Protein AF-A0A2M8NKX6-F1 (afdb_monomer)

pLDDT: mean 94.67, std 7.21, range [65.5, 98.81]

Structure (mmCIF, N/CA/C/O backbone):
data_AF-A0A2M8NKX6-F1
#
_entry.id   AF-A0A2M8NKX6-F1
#
loop_
_atom_site.group_PDB
_atom_site.id
_atom_site.type_symbol
_atom_site.label_atom_id
_atom_site.label_alt_id
_atom_site.label_comp_id
_atom_site.label_asym_id
_atom_site.label_entity_id
_atom_site.label_seq_id
_atom_site.pdbx_PDB_ins_code
_atom_site.Cartn_x
_atom_site.Cartn_y
_atom_site.Cartn_z
_atom_site.occup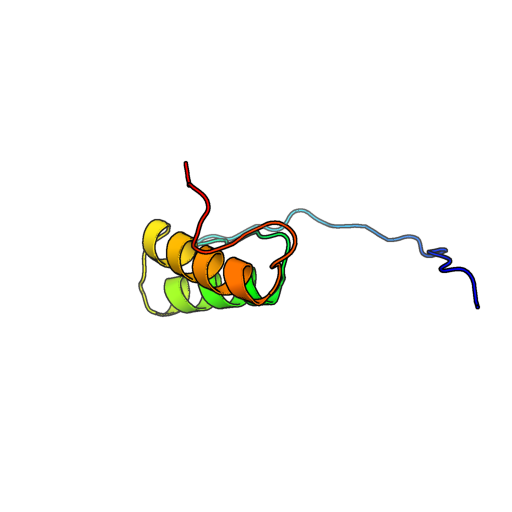ancy
_atom_site.B_iso_or_equiv
_atom_site.auth_seq_id
_atom_site.auth_comp_id
_atom_site.auth_asym_id
_atom_site.auth_atom_id
_atom_site.pdbx_PDB_model_num
ATOM 1 N N . MET A 1 1 ? 9.211 -25.369 -19.979 1.00 68.44 1 MET A N 1
ATOM 2 C CA . MET A 1 1 ? 8.397 -24.528 -19.069 1.00 68.44 1 MET A CA 1
ATOM 3 C C . MET A 1 1 ? 6.978 -25.066 -19.057 1.00 68.44 1 MET A C 1
ATOM 5 O O . MET A 1 1 ? 6.460 -25.361 -20.125 1.00 68.44 1 MET A O 1
ATOM 9 N N . LYS A 1 2 ? 6.374 -25.256 -17.879 1.00 65.50 2 LYS A N 1
ATOM 10 C CA . LYS A 1 2 ? 4.971 -25.676 -17.770 1.00 65.50 2 LYS A CA 1
ATOM 11 C C . LYS A 1 2 ? 4.098 -24.435 -18.019 1.00 65.50 2 LYS A C 1
ATOM 13 O O . LYS A 1 2 ? 4.354 -23.426 -17.363 1.00 65.50 2 LYS A O 1
ATOM 18 N N . PRO A 1 3 ? 3.144 -24.455 -18.964 1.00 77.44 3 PRO A N 1
ATOM 19 C CA . PRO A 1 3 ? 2.259 -23.318 -19.168 1.00 77.44 3 PRO A CA 1
ATOM 20 C C . PRO A 1 3 ? 1.444 -23.083 -17.896 1.00 77.44 3 PRO A C 1
ATOM 22 O O . PRO A 1 3 ? 0.999 -24.028 -17.239 1.00 77.44 3 PRO A O 1
ATOM 25 N N . MET A 1 4 ? 1.291 -21.816 -17.531 1.00 79.94 4 MET A N 1
ATOM 26 C CA . MET A 1 4 ? 0.477 -21.410 -16.395 1.00 79.94 4 MET A CA 1
ATOM 27 C C . MET A 1 4 ? -0.993 -21.613 -16.778 1.00 79.94 4 MET A C 1
ATOM 29 O O . MET A 1 4 ? -1.563 -20.798 -17.495 1.00 79.94 4 MET A O 1
ATOM 33 N N . SER A 1 5 ? -1.577 -22.744 -16.371 1.00 80.69 5 SER A N 1
ATOM 34 C CA . SER A 1 5 ? -3.016 -22.996 -16.499 1.00 80.69 5 SER A CA 1
ATOM 35 C C . SER A 1 5 ? -3.734 -22.533 -15.231 1.00 80.69 5 SER A C 1
ATOM 37 O O . SER A 1 5 ? -3.318 -22.856 -14.116 1.00 80.69 5 SER A O 1
ATOM 39 N N . PHE A 1 6 ? -4.820 -21.784 -15.419 1.00 79.44 6 PHE A N 1
ATOM 40 C CA . PHE A 1 6 ? -5.716 -21.316 -14.365 1.00 79.44 6 PHE A CA 1
ATOM 41 C C . PHE A 1 6 ? -7.061 -22.060 -14.394 1.00 79.44 6 PHE A C 1
ATOM 43 O O . PHE A 1 6 ? -8.117 -21.444 -14.239 1.00 79.44 6 PHE A O 1
ATOM 50 N N . ASP A 1 7 ? -7.038 -23.379 -14.603 1.00 82.31 7 ASP A N 1
ATOM 51 C CA . ASP A 1 7 ? -8.237 -24.231 -14.639 1.00 82.31 7 ASP A CA 1
ATOM 52 C C . ASP A 1 7 ? -8.841 -24.454 -13.239 1.00 82.31 7 ASP A C 1
ATOM 54 O O . ASP A 1 7 ? -8.901 -25.562 -12.706 1.00 82.31 7 ASP A O 1
ATOM 58 N N . PHE A 1 8 ? -9.311 -23.375 -12.614 1.00 80.69 8 PHE A N 1
ATOM 59 C CA . PHE A 1 8 ? -10.062 -23.412 -11.364 1.00 80.69 8 PHE A CA 1
ATOM 60 C C . PHE A 1 8 ? -11.254 -22.455 -11.442 1.00 80.69 8 PHE A C 1
ATOM 62 O O . PHE A 1 8 ? -11.134 -21.301 -11.857 1.00 80.69 8 PHE A O 1
ATOM 69 N N . ARG A 1 9 ? -12.432 -22.913 -10.993 1.00 86.88 9 ARG A N 1
ATOM 70 C CA . ARG A 1 9 ? -13.642 -22.078 -10.887 1.00 86.88 9 ARG A CA 1
ATOM 71 C C . ARG A 1 9 ? -13.515 -21.106 -9.704 1.00 86.88 9 ARG A C 1
ATOM 73 O O . ARG A 1 9 ? -14.106 -21.326 -8.654 1.00 86.88 9 ARG A O 1
ATOM 80 N N . SER A 1 10 ? -12.737 -20.037 -9.871 1.00 87.62 10 SER A N 1
ATOM 81 C CA . SER A 1 10 ? -12.544 -19.004 -8.844 1.00 87.62 10 SER A CA 1
ATOM 82 C C . SER A 1 10 ? -13.657 -17.943 -8.857 1.00 87.62 10 SER A C 1
ATOM 84 O O . SER A 1 10 ? -14.297 -17.685 -9.885 1.00 87.62 10 SER A O 1
ATOM 86 N N . ARG A 1 11 ? -13.905 -17.329 -7.696 1.00 91.19 11 ARG A N 1
ATOM 87 C CA . ARG A 1 11 ? -14.815 -16.192 -7.474 1.00 91.19 11 ARG A CA 1
ATOM 88 C C . ARG A 1 11 ? -14.188 -15.255 -6.437 1.00 91.19 11 ARG A C 1
ATOM 90 O O . ARG A 1 11 ? -13.470 -15.713 -5.554 1.00 91.19 11 ARG A O 1
ATOM 97 N N . ARG A 1 12 ? -14.483 -13.953 -6.518 1.00 92.50 12 ARG A N 1
ATOM 98 C CA . ARG A 1 12 ? -14.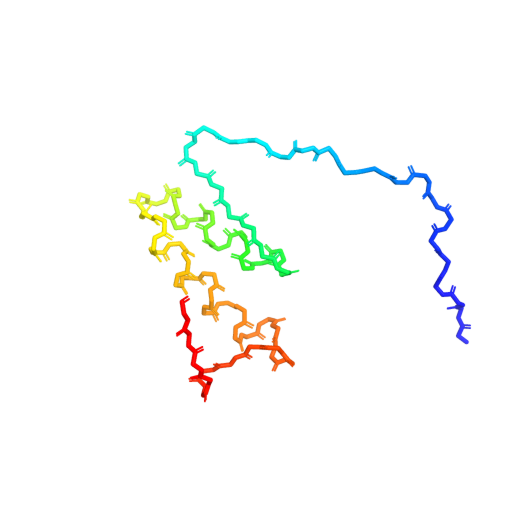138 -12.964 -5.483 1.00 92.50 12 ARG A CA 1
ATOM 99 C C . ARG A 1 12 ? -15.413 -12.286 -5.000 1.00 92.50 12 ARG A C 1
ATOM 101 O O . ARG A 1 12 ? -16.016 -11.517 -5.740 1.00 92.50 12 ARG A O 1
ATOM 108 N N . SER A 1 13 ? -15.832 -12.603 -3.780 1.00 96.12 13 SER A N 1
ATOM 109 C CA . SER A 1 13 ? -16.942 -11.905 -3.128 1.00 96.12 13 SER A CA 1
ATOM 110 C C . SER A 1 13 ? -16.558 -10.455 -2.832 1.00 96.12 13 SER A C 1
ATOM 112 O O . SER A 1 13 ? -15.381 -10.162 -2.614 1.00 96.12 13 SER A O 1
ATOM 114 N N . MET A 1 14 ? -17.543 -9.554 -2.789 1.00 97.00 14 MET A N 1
ATOM 115 C CA . MET A 1 14 ? -17.305 -8.179 -2.344 1.00 97.00 14 MET A CA 1
ATOM 116 C C . MET A 1 14 ? -16.755 -8.180 -0.916 1.00 97.00 14 MET A C 1
ATOM 118 O O . MET A 1 14 ? -17.315 -8.825 -0.028 1.00 97.00 14 MET A O 1
ATOM 122 N N . VAL A 1 15 ? -15.668 -7.443 -0.698 1.00 97.19 15 VAL A N 1
ATOM 123 C CA . VAL A 1 15 ? -15.123 -7.210 0.641 1.00 97.19 15 VAL A CA 1
ATOM 124 C C . VAL A 1 15 ? -15.841 -6.004 1.236 1.00 97.19 15 VAL A C 1
ATOM 126 O O . VAL A 1 15 ? -16.018 -4.994 0.561 1.00 97.19 15 VAL A O 1
ATOM 129 N N . VAL A 1 16 ? -16.262 -6.102 2.496 1.00 97.69 16 VAL A N 1
ATOM 130 C CA . VAL A 1 16 ? -16.957 -5.032 3.227 1.00 97.69 16 VAL A CA 1
ATOM 131 C C . VAL A 1 16 ? -16.277 -4.791 4.571 1.00 97.69 16 VAL A C 1
ATOM 133 O O . VAL A 1 16 ? -15.790 -5.729 5.201 1.00 97.69 16 VAL A O 1
ATOM 136 N N . ALA A 1 17 ? -16.244 -3.539 5.029 1.00 97.50 17 ALA A N 1
ATOM 137 C CA . ALA A 1 17 ? -15.646 -3.173 6.311 1.00 97.50 17 ALA A CA 1
ATOM 138 C C . ALA A 1 17 ? -16.373 -1.981 6.948 1.00 97.50 17 ALA A C 1
ATOM 140 O O . ALA A 1 17 ? -16.870 -1.106 6.248 1.00 97.50 17 ALA A O 1
ATOM 141 N N . ARG A 1 18 ? -16.424 -1.942 8.289 1.00 96.94 18 ARG A N 1
ATOM 142 C CA . ARG A 1 18 ? -17.098 -0.866 9.049 1.00 96.94 18 ARG A CA 1
ATOM 143 C C . ARG A 1 18 ? -16.174 0.258 9.517 1.00 96.94 18 ARG A C 1
ATOM 145 O O . ARG A 1 18 ? -16.649 1.358 9.752 1.00 96.94 18 ARG A O 1
ATOM 152 N N . ARG A 1 19 ? -14.889 -0.034 9.735 1.00 95.94 19 ARG A N 1
ATOM 153 C CA . ARG A 1 19 ? -13.938 0.882 10.400 1.00 95.94 19 ARG A CA 1
ATOM 154 C C . ARG A 1 19 ? -12.800 1.358 9.498 1.00 95.94 19 ARG A C 1
ATOM 156 O O . ARG A 1 19 ? -11.995 2.170 9.925 1.00 95.94 19 ARG A O 1
ATOM 163 N N . GLY A 1 20 ? -12.720 0.836 8.279 1.00 97.00 20 GLY A N 1
ATOM 164 C CA . GLY A 1 20 ? -11.653 1.148 7.337 1.00 97.00 20 GLY A CA 1
ATOM 165 C C . GLY A 1 20 ? -11.368 -0.016 6.395 1.00 97.00 20 GLY A C 1
ATOM 166 O O . GLY A 1 20 ? -11.575 -1.178 6.748 1.00 97.00 20 GLY A O 1
ATOM 167 N N . MET A 1 21 ? -10.914 0.312 5.192 1.00 98.44 21 MET A N 1
ATOM 168 C CA . MET A 1 21 ? -10.532 -0.626 4.141 1.00 98.44 21 MET A CA 1
ATOM 169 C C . MET A 1 21 ? -9.339 -0.039 3.395 1.00 98.44 21 MET A C 1
ATOM 171 O O . MET A 1 21 ? -9.275 1.171 3.199 1.00 98.44 21 MET A O 1
ATOM 175 N N . VAL A 1 22 ? -8.420 -0.900 2.969 1.00 98.62 22 VAL A N 1
ATOM 176 C CA . VAL A 1 22 ? -7.325 -0.540 2.067 1.00 98.62 22 VAL A CA 1
ATOM 177 C C . VAL A 1 22 ? -7.328 -1.545 0.926 1.00 98.62 22 VAL A C 1
ATOM 179 O O . VAL A 1 22 ? -7.462 -2.745 1.167 1.00 98.62 22 VAL A O 1
ATOM 182 N N . ALA A 1 23 ? -7.218 -1.048 -0.302 1.00 98.44 23 ALA A N 1
ATOM 183 C CA . ALA A 1 23 ? -7.141 -1.858 -1.507 1.00 98.44 23 ALA A CA 1
ATOM 184 C C . ALA A 1 23 ? -5.994 -1.347 -2.382 1.00 98.44 23 ALA A C 1
ATOM 186 O O . ALA A 1 23 ? -5.948 -0.169 -2.725 1.00 98.44 23 ALA A O 1
ATOM 187 N N . THR A 1 24 ? -5.074 -2.242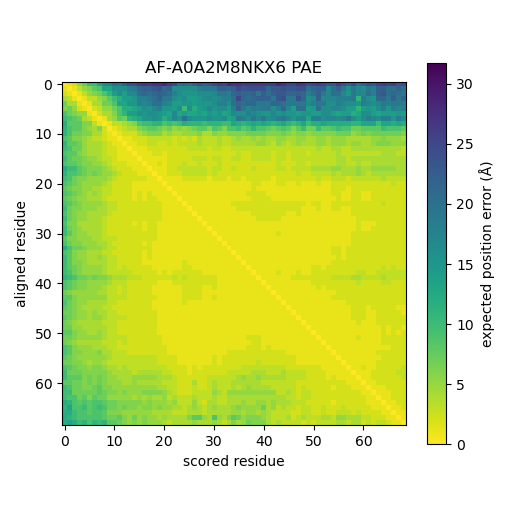 -2.728 1.00 98.44 24 THR A N 1
ATOM 188 C CA . THR A 1 24 ? -3.901 -1.977 -3.572 1.00 98.44 24 THR A CA 1
ATOM 189 C C . THR A 1 24 ? -3.631 -3.185 -4.470 1.00 98.44 24 THR A C 1
ATOM 191 O O . THR A 1 24 ? -4.127 -4.285 -4.219 1.00 98.44 24 THR A O 1
ATOM 194 N N . SER A 1 25 ? -2.814 -2.997 -5.502 1.00 97.75 25 SER A N 1
ATOM 195 C CA . SER A 1 25 ? -2.288 -4.058 -6.376 1.00 97.75 25 SER A CA 1
ATOM 196 C C . SER A 1 25 ? -1.380 -5.045 -5.633 1.00 97.75 25 SER A C 1
ATOM 198 O O . SER A 1 25 ? -1.398 -6.240 -5.927 1.00 97.75 25 SER A O 1
ATOM 200 N N . ASN A 1 26 ? -0.643 -4.571 -4.621 1.00 98.19 26 ASN A N 1
ATOM 201 C CA . ASN A 1 26 ? 0.244 -5.399 -3.809 1.00 98.19 26 ASN A CA 1
ATOM 202 C C . ASN A 1 26 ? -0.347 -5.720 -2.416 1.00 98.19 26 ASN A C 1
ATOM 204 O O . ASN A 1 26 ? -0.662 -4.788 -1.670 1.00 98.19 26 ASN A O 1
ATOM 208 N N . PRO A 1 27 ? -0.451 -6.997 -1.995 1.00 98.38 27 PRO A N 1
ATOM 209 C CA . PRO A 1 27 ? -1.021 -7.357 -0.694 1.00 98.38 27 PRO A CA 1
ATOM 210 C C . PRO A 1 27 ? -0.234 -6.808 0.509 1.00 98.38 27 PRO A C 1
ATOM 212 O O . PRO A 1 27 ? -0.844 -6.498 1.533 1.00 98.38 27 PRO A O 1
ATOM 215 N N . LEU A 1 28 ? 1.091 -6.637 0.402 1.00 98.56 28 LEU A N 1
ATOM 216 C CA . LEU A 1 28 ? 1.903 -6.061 1.482 1.00 98.56 28 LEU A CA 1
ATOM 217 C C . LEU A 1 28 ? 1.578 -4.578 1.696 1.00 98.56 28 LEU A C 1
ATOM 219 O O . LEU A 1 28 ? 1.487 -4.132 2.838 1.00 98.56 28 LEU A O 1
ATOM 223 N N . ALA A 1 29 ? 1.327 -3.830 0.620 1.00 98.75 29 ALA A N 1
ATOM 224 C CA . ALA A 1 29 ? 0.900 -2.436 0.712 1.00 98.75 29 ALA A CA 1
ATOM 225 C C . ALA A 1 29 ? -0.486 -2.308 1.367 1.00 98.75 29 ALA A C 1
ATOM 227 O O . ALA A 1 29 ? -0.662 -1.500 2.282 1.00 98.75 29 ALA A O 1
ATOM 228 N N . SER A 1 30 ? -1.439 -3.168 0.984 1.00 98.75 30 SER A N 1
ATOM 229 C CA . SER A 1 30 ? -2.763 -3.228 1.624 1.00 98.75 30 SER A CA 1
ATOM 230 C C . SER A 1 30 ? -2.656 -3.541 3.118 1.00 98.75 30 SER A C 1
ATOM 232 O O . SER A 1 30 ? -3.311 -2.898 3.941 1.00 98.75 30 SER A O 1
ATOM 234 N N . GLN A 1 31 ? -1.802 -4.500 3.492 1.00 98.69 31 GLN A N 1
ATOM 235 C CA . GLN A 1 31 ? -1.599 -4.870 4.891 1.00 98.69 31 GLN A CA 1
ATOM 236 C C . GLN A 1 31 ? -0.971 -3.733 5.706 1.00 98.69 31 GLN A C 1
ATOM 238 O O . GLN A 1 31 ? -1.383 -3.509 6.847 1.00 98.69 31 GLN A O 1
ATOM 243 N N . THR A 1 32 ? -0.017 -2.998 5.134 1.00 98.81 32 THR A N 1
ATOM 244 C CA . THR A 1 32 ? 0.604 -1.844 5.796 1.00 98.81 32 THR A CA 1
ATOM 245 C C . THR A 1 32 ? -0.401 -0.722 6.024 1.00 98.81 32 THR A C 1
ATOM 247 O O . THR A 1 32 ? -0.513 -0.242 7.151 1.00 98.81 32 THR A O 1
ATOM 250 N N . GLY A 1 33 ? -1.205 -0.364 5.017 1.00 98.81 33 GLY A N 1
ATOM 251 C CA . GLY A 1 33 ? -2.270 0.625 5.200 1.00 98.81 33 GLY A CA 1
ATOM 252 C C . GLY A 1 33 ? -3.274 0.200 6.282 1.00 98.81 33 GLY A C 1
ATOM 253 O O . GLY A 1 33 ? -3.625 0.994 7.154 1.00 98.81 33 GLY A O 1
ATOM 254 N N . LEU A 1 34 ? -3.675 -1.080 6.309 1.00 98.62 34 LEU A N 1
ATOM 255 C CA . L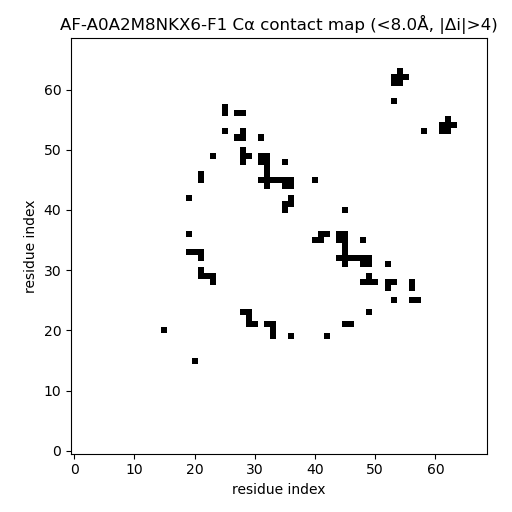EU A 1 34 ? -4.530 -1.618 7.377 1.00 98.62 34 LEU A CA 1
ATOM 256 C C . LEU A 1 34 ? -3.879 -1.533 8.765 1.00 98.62 34 LEU A C 1
ATOM 258 O O . LEU A 1 34 ? -4.583 -1.309 9.749 1.00 98.62 34 LEU A O 1
ATOM 262 N N . ASN A 1 35 ? -2.561 -1.717 8.871 1.00 98.75 35 ASN A N 1
ATOM 263 C CA . ASN A 1 35 ? -1.848 -1.580 10.140 1.00 98.75 35 ASN A CA 1
ATOM 264 C C . ASN A 1 35 ? -1.869 -0.133 10.642 1.00 98.75 35 ASN A C 1
ATOM 266 O O . ASN A 1 35 ? -2.095 0.072 11.831 1.00 98.75 35 ASN A O 1
ATOM 270 N N . ILE A 1 36 ? -1.720 0.851 9.751 1.00 98.81 36 ILE A N 1
ATOM 271 C CA . ILE A 1 36 ? -1.825 2.272 10.108 1.00 98.81 36 ILE A CA 1
ATOM 272 C C . ILE A 1 36 ? -3.236 2.627 10.581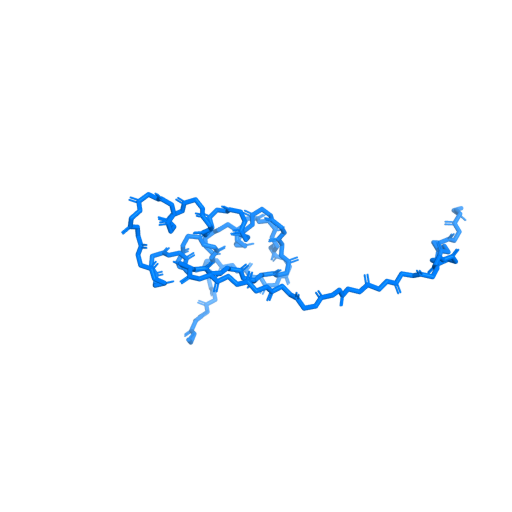 1.00 98.81 36 ILE A C 1
ATOM 274 O O . ILE A 1 36 ? -3.383 3.228 11.644 1.00 98.81 36 ILE A O 1
ATOM 278 N N . LEU A 1 37 ? -4.280 2.160 9.885 1.00 98.75 37 LEU A N 1
ATOM 279 C CA . LEU A 1 37 ? -5.662 2.339 10.352 1.00 98.75 37 LEU A CA 1
ATOM 280 C C . LEU A 1 37 ? -5.883 1.720 11.742 1.00 98.75 37 LEU A C 1
ATOM 282 O O . LEU A 1 37 ? -6.527 2.313 12.604 1.00 98.75 37 LEU A O 1
ATOM 286 N N . ARG A 1 38 ? -5.325 0.527 11.995 1.00 98.50 38 ARG A N 1
ATOM 287 C CA . ARG A 1 38 ? -5.408 -0.144 13.308 1.00 98.50 38 ARG A CA 1
ATOM 288 C C . ARG A 1 38 ? -4.667 0.604 14.416 1.00 98.50 38 ARG A C 1
ATOM 290 O O . ARG A 1 38 ? -5.064 0.482 15.570 1.00 98.50 38 ARG A O 1
ATOM 297 N N . GLN A 1 39 ? -3.625 1.357 14.076 1.00 98.50 39 GLN A N 1
ATOM 298 C CA . GLN A 1 39 ? -2.864 2.194 15.008 1.00 98.50 39 GLN A CA 1
ATOM 299 C C . GLN A 1 39 ? -3.542 3.548 15.284 1.00 98.50 39 GLN A C 1
ATOM 301 O O . GLN A 1 39 ? -3.001 4.358 16.029 1.00 98.50 39 GLN A O 1
ATOM 306 N N . GLY A 1 40 ? -4.734 3.783 14.726 1.00 98.25 40 GLY A N 1
ATOM 307 C CA . GLY A 1 40 ? -5.484 5.026 14.903 1.00 98.25 40 GLY A CA 1
ATOM 308 C C . GLY A 1 40 ? -5.193 6.086 13.841 1.00 98.25 40 GLY A C 1
ATOM 309 O O . GLY A 1 40 ? -5.703 7.197 13.959 1.00 98.25 40 GLY A O 1
ATOM 310 N N . GLY A 1 41 ? -4.414 5.752 12.806 1.00 98.62 41 GLY A N 1
ATOM 311 C CA . GLY A 1 41 ? -4.236 6.608 11.637 1.00 98.62 41 GLY A CA 1
ATOM 312 C C . GLY A 1 41 ? -5.527 6.741 10.829 1.00 98.62 41 GLY A C 1
ATOM 313 O O . GLY A 1 41 ? -6.395 5.861 10.841 1.00 98.62 41 GLY A O 1
ATOM 314 N N . ASN A 1 42 ? -5.658 7.851 10.113 1.00 98.69 42 ASN A N 1
ATOM 315 C CA . ASN A 1 42 ? -6.788 8.107 9.228 1.00 98.69 42 ASN A CA 1
ATOM 316 C C . ASN A 1 42 ? -6.549 7.512 7.819 1.00 98.69 42 ASN A C 1
ATOM 318 O O . ASN A 1 42 ? -5.551 6.841 7.551 1.00 98.69 42 ASN A O 1
ATOM 322 N N . ALA A 1 43 ? -7.487 7.751 6.897 1.00 98.56 43 ALA A N 1
ATOM 323 C CA . ALA A 1 43 ? -7.395 7.246 5.527 1.00 98.56 43 ALA A CA 1
ATOM 324 C C . ALA A 1 43 ? -6.194 7.807 4.738 1.00 98.56 43 ALA A C 1
ATOM 326 O O . ALA A 1 43 ? -5.606 7.075 3.946 1.00 98.56 43 ALA A O 1
ATOM 327 N N . ALA A 1 44 ? -5.809 9.067 4.966 1.00 98.56 44 ALA A N 1
ATOM 328 C CA . ALA A 1 44 ? -4.645 9.677 4.328 1.00 98.56 44 ALA A CA 1
ATOM 329 C C . ALA A 1 44 ? -3.335 9.068 4.854 1.00 98.56 44 ALA A C 1
ATOM 331 O O . ALA A 1 44 ? -2.480 8.698 4.053 1.00 98.56 44 ALA A O 1
ATOM 332 N N . ASP A 1 45 ? -3.210 8.859 6.170 1.00 98.75 45 ASP A N 1
ATOM 333 C CA . ASP A 1 45 ? -2.038 8.194 6.763 1.00 98.75 45 ASP A CA 1
ATOM 334 C C . ASP A 1 45 ? -1.853 6.785 6.173 1.00 98.75 45 ASP A C 1
ATOM 336 O O . ASP A 1 45 ? -0.754 6.382 5.782 1.00 98.75 45 ASP A O 1
ATOM 340 N N . ALA A 1 46 ? -2.957 6.039 6.060 1.00 98.81 46 ALA A N 1
ATOM 341 C CA . ALA A 1 46 ? -2.965 4.706 5.474 1.00 98.81 46 ALA A CA 1
ATOM 342 C C . ALA A 1 46 ? -2.601 4.713 3.980 1.00 98.81 46 ALA A C 1
ATOM 344 O O . ALA A 1 46 ? -1.883 3.817 3.532 1.00 98.81 46 ALA A O 1
ATOM 345 N N . ALA A 1 47 ? -3.065 5.713 3.223 1.00 98.62 47 ALA A N 1
ATOM 346 C CA . ALA A 1 47 ? -2.740 5.872 1.808 1.00 98.62 47 ALA A CA 1
ATOM 347 C C . ALA A 1 47 ? -1.248 6.171 1.598 1.00 98.62 47 ALA A C 1
ATOM 349 O O . ALA A 1 47 ? -0.611 5.514 0.775 1.00 98.62 47 ALA A O 1
ATOM 350 N N . ILE A 1 48 ? -0.666 7.082 2.388 1.00 98.31 48 ILE A N 1
ATOM 351 C CA . ILE A 1 48 ? 0.767 7.413 2.322 1.00 98.31 48 ILE A CA 1
ATOM 352 C C . ILE A 1 48 ? 1.617 6.183 2.660 1.00 98.31 48 ILE A C 1
ATOM 354 O O . ILE A 1 48 ? 2.571 5.867 1.946 1.00 98.31 48 ILE A O 1
ATOM 358 N N . ALA A 1 49 ? 1.254 5.440 3.709 1.00 98.69 49 ALA A N 1
ATOM 359 C CA . ALA A 1 49 ? 1.980 4.233 4.092 1.00 98.69 49 ALA A CA 1
ATOM 360 C C . ALA A 1 49 ? 1.879 3.120 3.035 1.00 98.69 49 ALA A C 1
ATOM 362 O O . ALA A 1 49 ? 2.868 2.441 2.752 1.00 98.69 49 ALA A O 1
ATOM 363 N N . ALA A 1 50 ? 0.706 2.944 2.419 1.00 98.69 50 ALA A N 1
ATOM 364 C CA . ALA A 1 50 ? 0.531 2.010 1.313 1.00 98.69 50 ALA A CA 1
ATOM 365 C C . ALA A 1 50 ? 1.367 2.418 0.086 1.00 98.69 50 ALA A C 1
ATOM 367 O O . ALA A 1 50 ? 2.078 1.576 -0.463 1.00 98.69 50 ALA A O 1
ATOM 368 N N . ALA A 1 51 ? 1.350 3.698 -0.300 1.00 98.19 51 ALA A N 1
ATOM 369 C CA . ALA A 1 51 ? 2.135 4.227 -1.417 1.00 98.19 51 ALA A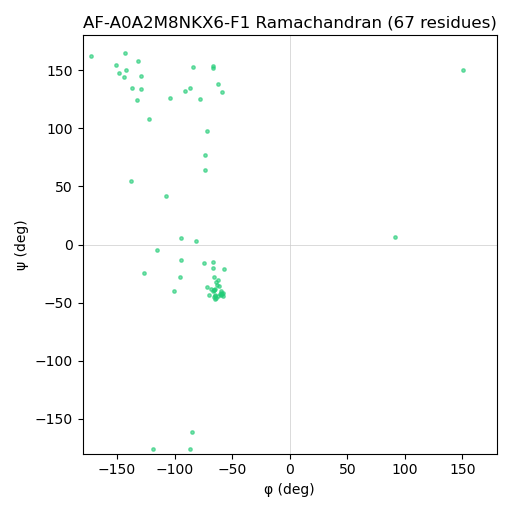 CA 1
ATOM 370 C C . ALA A 1 51 ? 3.648 4.048 -1.203 1.00 98.19 51 ALA A C 1
ATOM 372 O O . ALA A 1 51 ? 4.357 3.594 -2.102 1.00 98.19 51 ALA A O 1
ATOM 373 N N . ALA A 1 52 ? 4.138 4.308 0.013 1.00 98.06 52 ALA A N 1
ATOM 374 C CA . ALA A 1 52 ? 5.538 4.085 0.365 1.00 98.06 52 ALA A CA 1
ATOM 375 C C . ALA A 1 52 ? 5.958 2.614 0.185 1.00 98.06 52 ALA A C 1
ATOM 377 O O . ALA A 1 52 ? 7.043 2.337 -0.323 1.00 98.06 52 ALA A O 1
ATOM 378 N N . VAL A 1 53 ? 5.092 1.663 0.550 1.00 98.50 53 VAL A N 1
ATOM 379 C CA . VAL A 1 53 ? 5.356 0.229 0.350 1.00 98.50 53 VAL A CA 1
ATOM 380 C C . VAL A 1 53 ? 5.268 -0.167 -1.121 1.00 98.50 53 VAL A C 1
ATOM 382 O O . VAL A 1 53 ? 6.066 -0.994 -1.565 1.00 98.50 53 VAL A O 1
ATOM 385 N N . LEU A 1 54 ? 4.354 0.414 -1.903 1.00 98.56 54 LEU A N 1
ATOM 386 C CA . LEU A 1 54 ? 4.285 0.169 -3.348 1.00 98.56 54 LEU A CA 1
ATOM 387 C C . LEU A 1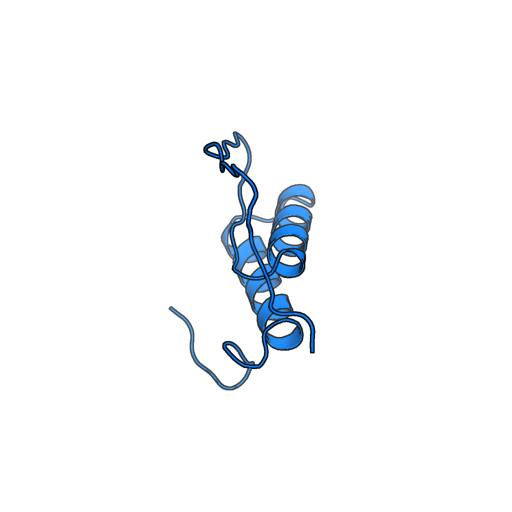 54 ? 5.591 0.573 -4.040 1.00 98.56 54 LEU A C 1
ATOM 389 O O . LEU A 1 54 ? 6.123 -0.223 -4.804 1.00 98.56 54 LEU A O 1
ATOM 393 N N . ASN A 1 55 ? 6.195 1.709 -3.671 1.00 97.75 55 ASN A N 1
ATOM 394 C CA . ASN A 1 55 ? 7.480 2.151 -4.239 1.00 97.75 55 ASN A CA 1
ATOM 395 C C . ASN A 1 55 ? 8.625 1.138 -4.074 1.00 97.75 55 ASN A C 1
ATOM 397 O O . ASN A 1 55 ? 9.605 1.198 -4.812 1.00 97.75 55 ASN A O 1
ATOM 401 N N . VAL A 1 56 ? 8.511 0.215 -3.116 1.00 97.81 56 VAL A N 1
ATOM 402 C CA . VAL A 1 56 ? 9.487 -0.861 -2.893 1.00 97.81 56 VAL A CA 1
ATOM 403 C C . VAL A 1 56 ? 9.014 -2.187 -3.491 1.00 97.81 56 VAL A C 1
ATOM 405 O O . VAL A 1 56 ? 9.808 -2.947 -4.038 1.00 97.81 56 VAL A O 1
ATOM 408 N N . THR A 1 57 ? 7.725 -2.493 -3.357 1.00 98.06 57 THR A N 1
ATOM 409 C CA . THR A 1 57 ? 7.161 -3.816 -3.667 1.00 98.06 57 THR A CA 1
ATOM 410 C C . THR A 1 57 ? 6.583 -3.927 -5.078 1.00 98.06 57 THR A C 1
ATOM 412 O O . THR A 1 57 ? 6.334 -5.037 -5.547 1.00 98.06 57 THR A O 1
ATOM 415 N N . GLU A 1 58 ? 6.398 -2.800 -5.763 1.00 97.50 58 GLU A N 1
ATOM 416 C CA . GLU A 1 58 ? 5.895 -2.693 -7.134 1.00 97.50 58 GLU A CA 1
ATOM 417 C C . GLU A 1 58 ? 6.679 -1.642 -7.958 1.00 97.50 58 GLU A C 1
ATOM 419 O O . GLU A 1 58 ? 6.099 -0.744 -8.573 1.00 97.50 58 GLU A O 1
ATOM 424 N N . PRO A 1 59 ? 8.022 -1.755 -8.029 1.00 95.69 59 PRO A N 1
ATOM 425 C CA . PRO A 1 59 ? 8.892 -0.725 -8.612 1.00 95.69 59 PRO A CA 1
ATOM 426 C C . PRO A 1 59 ? 8.717 -0.534 -10.127 1.00 95.69 59 PRO A C 1
ATOM 428 O O . PRO A 1 59 ? 9.190 0.447 -10.690 1.00 95.69 59 PRO A O 1
ATOM 431 N N . ALA A 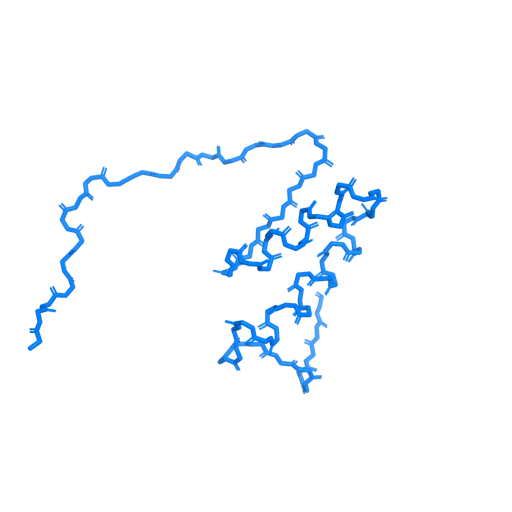1 60 ? 8.061 -1.478 -10.809 1.00 96.88 60 ALA A N 1
ATOM 4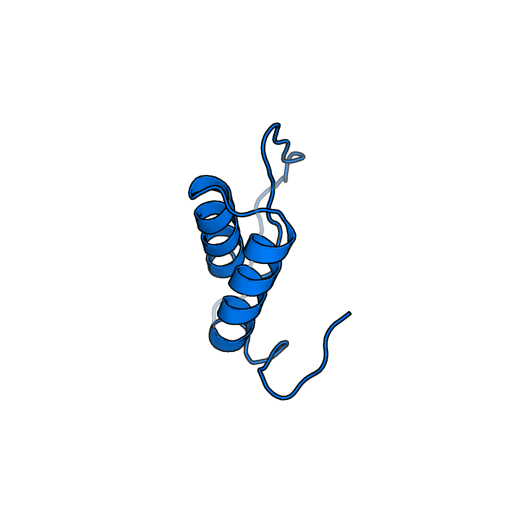32 C CA . ALA A 1 60 ? 7.746 -1.359 -12.231 1.00 96.88 60 ALA A CA 1
ATOM 433 C C . ALA A 1 60 ? 6.595 -0.375 -12.509 1.00 96.88 60 ALA A C 1
ATOM 435 O O . ALA A 1 60 ? 6.405 0.020 -13.658 1.00 96.88 60 ALA A O 1
ATOM 436 N N . SER A 1 61 ? 5.811 -0.012 -11.489 1.00 96.19 61 SER A N 1
ATOM 437 C CA . SER A 1 61 ? 4.610 0.819 -11.639 1.00 96.19 61 SER A CA 1
ATOM 438 C C . SER A 1 61 ? 4.601 2.044 -10.731 1.00 96.19 61 SER A C 1
ATOM 440 O O . SER A 1 61 ? 3.954 3.028 -11.076 1.00 96.19 61 SER A O 1
ATOM 442 N N . THR A 1 62 ? 5.317 2.022 -9.605 1.00 96.31 62 THR A N 1
ATOM 443 C CA . THR A 1 62 ? 5.400 3.164 -8.686 1.00 96.31 62 THR A CA 1
ATOM 444 C C . THR A 1 62 ? 6.850 3.459 -8.295 1.00 96.31 62 THR A C 1
ATOM 446 O O . THR A 1 62 ? 7.723 2.594 -8.373 1.00 96.31 62 THR A O 1
ATOM 449 N N . GLY A 1 63 ? 7.131 4.689 -7.861 1.00 95.50 63 GLY A N 1
ATOM 450 C CA . GLY A 1 63 ? 8.462 5.077 -7.397 1.00 95.50 63 GLY A CA 1
ATOM 451 C C . GLY A 1 63 ? 8.506 6.474 -6.781 1.00 95.50 63 GLY A C 1
ATOM 452 O O . GLY A 1 63 ? 7.630 7.302 -7.012 1.00 95.50 63 GLY A O 1
ATOM 453 N N . ILE A 1 64 ? 9.565 6.753 -6.015 1.00 95.69 64 ILE A N 1
ATOM 454 C CA . ILE A 1 64 ? 9.752 8.036 -5.306 1.00 95.69 64 ILE A CA 1
ATOM 455 C C . ILE A 1 64 ? 9.959 9.243 -6.232 1.00 95.69 64 ILE A C 1
ATOM 457 O O . ILE A 1 64 ? 9.807 10.374 -5.791 1.00 95.69 64 ILE A O 1
ATOM 461 N N . GLY A 1 65 ? 10.355 9.005 -7.485 1.00 95.94 65 GLY A N 1
ATOM 462 C CA . GLY A 1 65 ? 10.603 10.049 -8.483 1.00 95.94 65 GLY A CA 1
ATOM 463 C C . GLY A 1 65 ? 9.411 10.351 -9.393 1.00 95.94 65 GLY A C 1
ATOM 464 O O . GLY A 1 65 ? 9.584 11.082 -10.362 1.00 95.94 65 GLY A O 1
ATOM 465 N N . GLY A 1 66 ? 8.248 9.743 -9.139 1.00 94.00 66 GLY A N 1
ATOM 466 C CA . GLY A 1 66 ? 7.008 10.042 -9.857 1.00 94.00 66 GLY A CA 1
ATOM 467 C C . GLY A 1 66 ? 6.252 11.235 -9.263 1.00 94.00 66 GLY A C 1
ATOM 468 O O . GLY A 1 66 ? 6.803 12.024 -8.496 1.00 94.00 66 GLY A O 1
ATOM 469 N N . ASP A 1 67 ? 4.968 11.326 -9.595 1.00 93.62 67 ASP A N 1
ATOM 470 C CA . ASP A 1 67 ? 4.002 12.255 -9.004 1.00 93.62 67 ASP A CA 1
ATOM 471 C C . ASP A 1 67 ? 2.849 11.494 -8.311 1.00 93.62 67 ASP A C 1
ATOM 473 O O . ASP A 1 67 ? 2.901 10.272 -8.146 1.00 93.62 67 ASP A O 1
ATOM 477 N N . CYS A 1 68 ? 1.852 12.224 -7.803 1.00 91.56 68 CYS A N 1
ATOM 478 C CA . CYS A 1 68 ? 0.687 11.668 -7.114 1.00 91.56 68 CYS A CA 1
ATOM 479 C C . CYS A 1 68 ? -0.532 12.592 -7.290 1.00 91.56 68 CYS A C 1
ATOM 481 O O . CYS A 1 68 ? -0.363 13.802 -7.469 1.00 91.56 68 CYS A O 1
ATOM 483 N N . PHE A 1 69 ? -1.737 12.022 -7.194 1.00 91.06 69 PHE A N 1
ATOM 484 C CA . PHE A 1 69 ? -3.038 12.700 -7.233 1.00 91.06 69 PHE A CA 1
ATOM 485 C C . PHE A 1 69 ? -3.933 12.229 -6.084 1.00 91.06 69 PHE A C 1
ATOM 487 O O . PHE A 1 69 ? -3.819 11.043 -5.697 1.00 91.06 69 PHE A O 1
#

Nearest PDB structures (foldseek):
  5hft-assembly1_A  TM=9.752E-01  e=1.477E-03  Klebsiella pneumoniae subsp. pneumoniae MGH 78578
  5xlu-assembly1_A  TM=9.610E-01  e=1.290E-03  Bacillus licheniformis
  5hft-assembly2_C  TM=9.717E-01  e=2.915E-03  Klebsiella pneumoniae subsp. pneumoniae MGH 78578
  2v36-assembly2_C  TM=9.176E-01  e=1.939E-03  Bacillus subtilis
  2nqo-assembly1_C  TM=9.034E-01  e=1.061E-02  Helicobacter pylori

Solvent-accessible surface area (backbone atoms only — not comparable to full-atom values): 4541 Å² total; per-residue (Å²): 133,82,79,90,74,78,94,61,96,80,85,82,78,88,85,84,70,93,89,67,84,59,85,60,98,46,71,68,21,22,52,46,13,45,50,34,42,73,73,71,41,51,73,64,55,14,49,53,48,18,51,60,39,32,36,70,76,39,59,92,82,38,50,93,87,63,86,87,133

Mean predicted aligned error: 4.39 Å

Sequence (69 aa):
MKPMSFDFRSRRSMVVARRGMVATSNPLASQTGLNILRQGGNAADAAIAAAAVLNVTEPASTGIGGDCF

Secondary structure (DSSP, 8-state):
-------S----PPP--SS-----SSHHHHHHHHHHHHTT--HHHHHHHHHHHHHHH-TTT--TTS---

Radius of gyration: 15.28 Å; Cα contacts (8 Å, |Δi|>4): 56; chains: 1; bounding box: 28×38×34 Å

Foldseek 3Di:
DDDDDPPDPDDDDDDDDDQDFADDPDVVLRVQLVVCSVVVHDNVSSVVSSLVVCQVVVVVVHHPPDDDD